Protein AF-A0A3P6QCX1-F1 (afdb_monomer_lite)

Secondary structure (DSSP, 8-state):
--SHHHHHHHHHHHHHHHHHT--TTTTT--HHHHHHHHHTSS-----TTS-TTHHHHHHHHHHHHHHHHHHHHHHHHHHHHHHHHHHHHHHHHHHHHHHHHHHHH---HHHHHHHHHHHHHHHHHHHHHHHHHHHHHHHTTS---------------------

InterPro domains:
  IPR003123 VPS9 domain [PS51205] (1-28)
  IPR037191 VPS9 domain superfamily [G3DSA:1.20.1050.80] (1-43)
  IPR037191 VPS9 domain superfamily [SSF109993] (1-39)

Radius of gyration: 46.05 Å; chains: 1; bounding box: 110×45×101 Å

Organism: Cylicostephanus goldi (NCBI:txid71465)

Foldseek 3Di:
DDDPVVVVVVVVVVVVVCVVPPACVSVVHDRVVRCCCVVVVDPPPDDPVDDPCPVVVVVVVVVVVVVVVVVVVVVVVVVVVVVVVVVVVVVVVVVVVVVVVVCVVCVDVVVVVVVVVVVVVVVVVVVVVVVVVVVVVVVVPPDDDDDDDDDDDDDDDDDDDDD

Structure (mmCIF, N/CA/C/O backbone):
data_AF-A0A3P6QCX1-F1
#
_entry.id   AF-A0A3P6QCX1-F1
#
loop_
_atom_site.group_PDB
_atom_site.id
_atom_site.type_symbol
_atom_site.label_atom_id
_atom_site.label_alt_id
_atom_site.label_comp_id
_atom_site.label_asym_id
_atom_site.label_entity_id
_atom_site.label_seq_id
_atom_site.pdbx_PDB_ins_code
_atom_site.Cartn_x
_atom_site.Cartn_y
_atom_site.Cartn_z
_atom_site.occupancy
_atom_site.B_iso_or_equiv
_atom_site.auth_seq_id
_atom_site.auth_comp_id
_atom_site.auth_asym_id
_atom_site.auth_atom_id
_atom_site.pdbx_PDB_model_num
ATOM 1 N N . MET A 1 1 ? 15.002 24.457 -51.621 1.00 54.28 1 MET A N 1
ATOM 2 C CA . MET A 1 1 ? 15.253 24.316 -50.172 1.00 54.28 1 MET A CA 1
ATOM 3 C C . MET A 1 1 ? 16.755 24.187 -49.979 1.00 54.28 1 MET A C 1
ATOM 5 O O . MET A 1 1 ? 17.2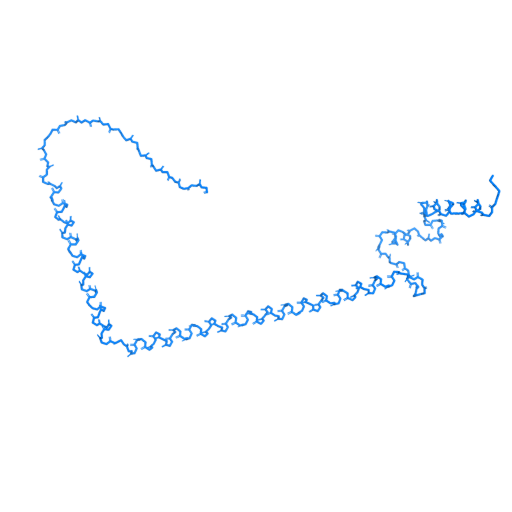87 23.125 -50.254 1.00 54.28 1 MET A O 1
ATOM 9 N N . SER A 1 2 ? 17.454 25.270 -49.640 1.00 58.22 2 SER A N 1
ATOM 10 C CA . SER A 1 2 ? 18.907 25.248 -49.416 1.00 58.22 2 SER A CA 1
ATOM 11 C C . SER A 1 2 ? 19.202 25.965 -48.106 1.00 58.22 2 SER A C 1
ATOM 13 O O . SER A 1 2 ? 18.849 27.134 -47.967 1.00 58.22 2 SER A O 1
ATOM 15 N N . GLY A 1 3 ? 19.783 25.246 -47.146 1.00 79.94 3 GLY A N 1
ATOM 16 C CA . GLY A 1 3 ? 20.158 25.751 -45.828 1.00 79.94 3 GLY A CA 1
ATOM 17 C C . GLY A 1 3 ? 20.290 24.630 -44.795 1.00 79.94 3 GLY A C 1
ATOM 18 O O . GLY A 1 3 ? 19.651 23.585 -44.920 1.00 79.94 3 GLY A O 1
ATOM 19 N N . GLU A 1 4 ? 21.092 24.872 -43.759 1.00 83.69 4 GLU A N 1
ATOM 20 C CA . GLU A 1 4 ? 21.358 23.963 -42.630 1.00 83.69 4 GLU A CA 1
ATOM 21 C C . GLU A 1 4 ? 20.063 23.445 -41.968 1.00 83.69 4 GLU A C 1
ATOM 23 O O . GLU A 1 4 ? 19.933 22.268 -41.642 1.00 83.69 4 GLU A O 1
ATOM 28 N N . SER A 1 5 ? 19.036 24.298 -41.895 1.00 83.12 5 SER A N 1
ATOM 29 C CA . SER A 1 5 ? 17.701 23.946 -41.394 1.00 83.12 5 SER A CA 1
ATOM 30 C C . SER A 1 5 ? 17.011 22.837 -42.205 1.00 83.12 5 SER A C 1
ATOM 32 O O . SER A 1 5 ? 16.372 21.961 -41.624 1.00 83.12 5 SER A O 1
ATOM 34 N N . GLY A 1 6 ? 17.171 22.815 -43.533 1.00 89.25 6 GLY A N 1
ATOM 35 C CA . GLY A 1 6 ? 16.594 21.765 -44.379 1.00 89.25 6 GLY A CA 1
ATOM 36 C C . GLY A 1 6 ? 17.266 20.407 -44.166 1.00 89.25 6 GLY A C 1
ATOM 37 O O . GLY A 1 6 ? 16.593 19.376 -44.192 1.00 89.25 6 GLY A O 1
ATOM 38 N N . TYR A 1 7 ? 18.573 20.408 -43.893 1.00 91.19 7 TYR A N 1
ATOM 39 C CA . TYR A 1 7 ? 19.325 19.206 -43.537 1.00 91.19 7 TYR A CA 1
ATOM 40 C C . TYR A 1 7 ? 18.873 18.649 -42.184 1.00 91.19 7 TYR A C 1
ATOM 42 O O . TYR A 1 7 ? 18.560 17.466 -42.095 1.00 91.19 7 TYR A O 1
ATOM 50 N N . PHE A 1 8 ? 18.732 19.496 -41.156 1.00 93.00 8 PHE A N 1
ATOM 51 C CA . PHE A 1 8 ? 18.210 19.053 -39.859 1.00 93.00 8 PHE A CA 1
ATOM 52 C C . PHE A 1 8 ? 16.785 18.515 -39.954 1.00 93.00 8 PHE A C 1
ATOM 54 O O . PHE A 1 8 ? 16.495 17.468 -39.384 1.00 93.00 8 PHE A O 1
ATOM 61 N N . PHE A 1 9 ? 15.909 19.184 -40.707 1.00 93.38 9 PHE A N 1
ATOM 62 C CA . PHE A 1 9 ? 14.540 18.717 -40.911 1.00 93.38 9 PHE A CA 1
ATOM 63 C C . PHE A 1 9 ? 14.495 17.358 -41.622 1.00 93.38 9 PHE A C 1
ATOM 65 O O . PHE A 1 9 ? 13.747 16.467 -41.221 1.00 93.38 9 PHE A O 1
ATOM 72 N N . THR A 1 10 ? 15.325 17.176 -42.649 1.00 94.12 10 THR A N 1
ATOM 73 C CA . THR A 1 10 ? 15.413 15.905 -43.378 1.00 94.12 10 THR A CA 1
ATOM 74 C C . THR A 1 10 ? 15.975 14.806 -42.481 1.00 94.12 10 THR A C 1
ATOM 76 O O . THR A 1 10 ? 15.392 13.732 -42.404 1.00 94.12 10 THR A O 1
ATOM 79 N N . ASN A 1 11 ? 17.044 15.085 -41.731 1.00 94.94 11 ASN A N 1
ATOM 80 C CA . ASN A 1 11 ? 17.616 14.135 -40.778 1.00 94.94 11 ASN A CA 1
ATOM 81 C C . ASN A 1 11 ? 16.624 13.741 -39.686 1.00 94.94 11 ASN A C 1
ATOM 83 O O . ASN A 1 11 ? 16.526 12.563 -39.359 1.00 94.94 11 ASN A O 1
ATOM 87 N N . LEU A 1 12 ? 15.873 14.704 -39.149 1.00 94.00 12 LEU A N 1
ATOM 88 C CA . LEU A 1 12 ? 14.820 14.434 -38.176 1.00 94.00 12 LEU A CA 1
ATOM 89 C C . LEU A 1 12 ? 13.731 13.548 -38.785 1.00 94.00 12 LEU A C 1
ATOM 91 O O . LEU A 1 12 ? 13.336 12.563 -38.172 1.00 94.00 12 LEU A O 1
ATOM 95 N N . SER A 1 13 ? 13.285 13.863 -40.001 1.00 93.44 13 SER A N 1
ATOM 96 C CA . SER A 1 13 ? 12.264 13.079 -40.706 1.00 93.44 13 SER A CA 1
ATOM 97 C C . SER A 1 13 ? 12.733 11.641 -40.952 1.00 93.44 13 SER A C 1
ATOM 99 O O . SER A 1 13 ? 11.996 10.696 -40.685 1.00 93.44 13 SER A O 1
ATOM 101 N N . CYS A 1 14 ? 13.987 11.459 -41.377 1.00 93.88 14 CYS A N 1
ATOM 102 C CA . CYS A 1 14 ? 14.597 10.141 -41.545 1.00 93.88 14 CYS A CA 1
ATOM 103 C C . CYS A 1 14 ? 14.747 9.393 -40.215 1.00 93.88 14 CYS A C 1
ATOM 105 O O . CYS A 1 14 ? 14.509 8.190 -40.167 1.00 93.88 14 CYS A O 1
ATOM 107 N N . ALA A 1 15 ? 15.123 10.082 -39.135 1.00 95.69 15 ALA A N 1
ATOM 108 C CA . ALA A 1 15 ? 15.244 9.475 -37.814 1.00 95.69 15 ALA A CA 1
ATOM 109 C C . ALA A 1 15 ? 13.883 9.005 -37.279 1.00 95.69 15 ALA A C 1
ATOM 111 O O . ALA A 1 15 ? 13.785 7.901 -36.752 1.00 95.69 15 ALA A O 1
ATOM 112 N N . LEU A 1 16 ? 12.825 9.804 -37.457 1.00 94.56 16 LEU A N 1
ATOM 113 C CA . LEU A 1 16 ? 11.464 9.420 -37.075 1.00 94.56 16 LEU A CA 1
ATOM 114 C C . LEU A 1 16 ? 10.983 8.196 -37.860 1.00 94.56 16 LEU A C 1
ATOM 116 O O . LEU A 1 16 ? 10.484 7.250 -37.255 1.00 94.56 16 LEU A O 1
ATOM 120 N N . GLN A 1 17 ? 11.198 8.181 -39.180 1.00 95.31 17 GLN A N 1
ATOM 121 C CA . GLN A 1 17 ? 10.860 7.029 -40.016 1.00 95.31 17 GLN A CA 1
ATOM 122 C C . GLN A 1 17 ? 11.642 5.778 -39.591 1.00 95.31 17 GLN A C 1
ATOM 124 O O . GLN A 1 17 ? 11.076 4.695 -39.490 1.00 95.31 17 GLN A O 1
ATOM 129 N N . PHE A 1 18 ? 12.931 5.930 -39.275 1.00 93.88 18 PHE A N 1
ATOM 130 C CA . PHE A 1 18 ? 13.760 4.829 -38.788 1.00 93.88 18 PHE A CA 1
ATOM 131 C C . PHE A 1 18 ? 13.232 4.233 -37.480 1.00 93.88 18 PHE A C 1
ATOM 133 O O . PHE A 1 18 ? 13.206 3.014 -37.351 1.00 93.88 18 PHE A O 1
ATOM 140 N N . VAL A 1 19 ? 12.803 5.066 -36.525 1.00 92.00 19 VAL A N 1
ATOM 141 C CA . VAL A 1 19 ? 12.218 4.593 -35.257 1.00 92.00 19 VAL A CA 1
ATOM 142 C C . VAL A 1 19 ? 10.898 3.861 -35.501 1.00 92.00 19 VAL A C 1
ATOM 144 O O . VAL A 1 19 ? 10.644 2.842 -34.867 1.00 92.00 19 VAL A O 1
ATOM 147 N N . GLN A 1 20 ? 10.074 4.354 -36.427 1.00 92.56 20 GLN A N 1
ATOM 148 C CA . GLN A 1 20 ? 8.786 3.745 -36.752 1.00 92.56 20 GLN A CA 1
ATOM 149 C C . GLN A 1 20 ? 8.935 2.366 -37.415 1.00 92.56 20 GLN A C 1
ATOM 151 O O . GLN A 1 20 ? 8.192 1.447 -37.077 1.00 92.56 20 GLN A O 1
ATOM 156 N N . ASP A 1 21 ? 9.919 2.213 -38.303 1.00 93.69 21 ASP A N 1
ATOM 157 C CA . ASP A 1 21 ? 10.188 0.967 -39.036 1.00 93.69 21 ASP A CA 1
ATOM 158 C C . ASP A 1 21 ? 11.285 0.105 -38.375 1.00 93.69 21 ASP A C 1
ATOM 160 O O . ASP A 1 21 ? 11.841 -0.822 -38.982 1.00 93.69 21 ASP A O 1
ATOM 164 N N . MET A 1 22 ? 11.639 0.421 -37.127 1.00 92.94 22 MET A N 1
ATOM 165 C CA . MET A 1 22 ? 12.733 -0.222 -36.410 1.00 92.94 22 MET A CA 1
ATOM 166 C C . MET A 1 22 ? 12.428 -1.698 -36.146 1.00 92.94 22 MET A C 1
ATOM 168 O O . MET A 1 22 ? 11.361 -2.065 -35.662 1.00 92.94 22 MET A O 1
ATOM 172 N N . ASN A 1 23 ? 13.402 -2.561 -36.432 1.00 93.12 23 ASN A N 1
ATOM 173 C CA . ASN A 1 23 ? 13.302 -3.998 -36.209 1.00 93.12 23 ASN A CA 1
ATOM 174 C C . ASN A 1 23 ? 14.655 -4.587 -35.780 1.00 93.12 23 ASN A C 1
ATOM 176 O O . ASN A 1 23 ? 15.688 -3.909 -35.815 1.00 93.12 23 ASN A O 1
ATOM 180 N N . TYR A 1 24 ? 14.647 -5.873 -35.418 1.00 94.00 24 TYR A N 1
ATOM 181 C CA . TYR A 1 24 ? 15.834 -6.602 -34.963 1.00 94.00 24 TYR A CA 1
ATOM 182 C C . TYR A 1 24 ? 17.013 -6.532 -35.953 1.00 94.00 24 TYR A C 1
ATOM 184 O O . TYR A 1 24 ? 18.165 -6.383 -35.545 1.00 94.00 24 TYR A O 1
ATOM 192 N N . ALA A 1 25 ? 16.744 -6.578 -37.263 1.00 92.94 25 ALA A N 1
ATOM 193 C CA . ALA A 1 25 ? 17.782 -6.533 -38.289 1.00 92.94 25 ALA A CA 1
ATOM 194 C C . ALA A 1 25 ? 18.392 -5.129 -38.415 1.00 92.94 25 ALA A C 1
ATOM 196 O O . ALA A 1 25 ? 19.613 -5.004 -38.533 1.00 92.94 25 ALA A O 1
ATOM 197 N N . SER A 1 26 ? 17.569 -4.079 -38.322 1.00 92.31 26 SER A N 1
ATOM 198 C CA . SER A 1 26 ? 18.013 -2.677 -38.322 1.00 92.31 26 SER A CA 1
ATOM 199 C C . SER A 1 26 ? 18.973 -2.374 -37.167 1.00 92.31 26 SER A C 1
ATOM 201 O O . SER A 1 26 ? 19.919 -1.606 -37.336 1.00 92.31 26 SER A O 1
ATOM 203 N N . LEU A 1 27 ? 18.756 -3.007 -36.009 1.00 89.44 27 LEU A N 1
ATOM 204 C CA . LEU A 1 27 ? 19.578 -2.853 -34.804 1.00 89.44 27 LEU A CA 1
ATOM 205 C C . LEU A 1 27 ? 20.727 -3.866 -34.694 1.00 89.44 27 LEU A C 1
ATOM 207 O O . LEU A 1 27 ? 21.505 -3.795 -33.746 1.00 89.44 27 LEU A O 1
ATOM 211 N N . LYS A 1 28 ? 20.867 -4.779 -35.667 1.00 91.88 28 LYS A N 1
ATOM 212 C CA . LYS A 1 28 ? 21.864 -5.866 -35.660 1.00 91.88 28 LYS A CA 1
ATOM 213 C C . LYS A 1 28 ? 21.821 -6.707 -34.377 1.00 91.88 28 LYS A C 1
ATOM 215 O O . LYS A 1 28 ? 22.867 -7.075 -33.846 1.00 91.88 28 LYS A O 1
ATOM 220 N N . MET A 1 29 ? 20.618 -7.013 -33.907 1.00 92.19 29 MET A N 1
ATOM 221 C CA . MET A 1 29 ? 20.382 -7.820 -32.712 1.00 92.19 29 MET A CA 1
ATOM 222 C C . MET A 1 29 ? 19.571 -9.074 -33.038 1.00 92.19 29 MET A C 1
ATOM 224 O O . MET A 1 29 ? 18.995 -9.196 -34.126 1.00 92.19 29 MET A O 1
ATOM 228 N N . GLU A 1 30 ? 19.539 -10.026 -32.110 1.00 94.44 30 GLU A N 1
ATOM 229 C CA . GLU A 1 30 ? 18.721 -11.221 -32.287 1.00 94.44 30 GLU A CA 1
ATOM 230 C C . GLU A 1 30 ? 17.228 -10.865 -32.227 1.00 94.44 30 GLU A C 1
ATOM 232 O O . GLU A 1 30 ? 16.814 -9.949 -31.514 1.00 94.44 30 GLU A O 1
ATOM 237 N N . ARG A 1 31 ? 16.392 -11.603 -32.967 1.00 94.12 31 ARG A N 1
ATOM 238 C CA . ARG A 1 31 ? 14.938 -11.404 -32.930 1.00 94.12 31 ARG A CA 1
ATOM 239 C C . ARG A 1 31 ? 14.372 -11.611 -31.526 1.00 94.12 31 ARG A C 1
ATOM 241 O O . ARG A 1 31 ? 13.571 -10.793 -31.094 1.00 94.12 31 ARG A O 1
ATOM 248 N N . SER A 1 32 ? 14.786 -12.676 -30.840 1.00 93.38 32 SER A N 1
ATOM 249 C CA . SER A 1 32 ? 14.286 -13.004 -29.500 1.00 93.38 32 SER A CA 1
ATOM 250 C C . SER A 1 32 ? 14.619 -11.900 -28.490 1.00 93.38 32 SER A C 1
ATOM 252 O O . SER A 1 32 ? 13.767 -11.501 -27.705 1.00 93.38 32 SER A O 1
ATOM 254 N N . GLU A 1 33 ? 15.828 -11.346 -28.573 1.00 92.00 33 GLU A N 1
ATOM 255 C CA . GLU A 1 33 ? 16.286 -10.235 -27.743 1.00 92.00 33 GLU A CA 1
ATOM 256 C C . GLU A 1 33 ? 15.492 -8.947 -28.023 1.00 92.00 33 GLU A C 1
ATOM 258 O O . GLU A 1 33 ? 15.030 -8.286 -27.094 1.00 92.00 33 GLU A O 1
ATOM 263 N N . PHE A 1 34 ? 15.271 -8.605 -29.298 1.00 92.69 34 PHE A N 1
ATOM 264 C CA . PHE A 1 34 ? 14.450 -7.451 -29.685 1.00 92.69 34 PHE A CA 1
ATOM 265 C C . PHE A 1 34 ? 13.000 -7.579 -29.204 1.00 92.69 34 PHE A C 1
ATOM 267 O O . PHE A 1 34 ? 12.432 -6.627 -28.664 1.00 92.69 34 PHE A O 1
ATOM 274 N N . GLU A 1 35 ? 12.394 -8.750 -29.407 1.00 93.00 35 GLU A N 1
ATOM 275 C CA . GLU A 1 35 ? 11.027 -9.030 -28.967 1.00 93.00 35 GLU A CA 1
ATOM 276 C C . GLU A 1 35 ? 10.925 -8.938 -27.449 1.00 93.00 35 GLU A C 1
ATOM 278 O O . GLU A 1 35 ? 10.037 -8.251 -26.964 1.00 93.00 35 GLU A O 1
ATOM 283 N N . ALA A 1 36 ? 11.878 -9.501 -26.703 1.00 91.69 36 ALA A N 1
ATOM 284 C CA . ALA A 1 36 ? 11.867 -9.424 -25.248 1.00 91.69 36 ALA A CA 1
ATOM 285 C C . ALA A 1 36 ? 11.970 -7.982 -24.719 1.00 91.69 36 ALA A C 1
ATOM 287 O O . ALA A 1 36 ? 11.306 -7.632 -23.744 1.00 91.69 36 ALA A O 1
ATOM 288 N N . TYR A 1 37 ? 12.757 -7.112 -25.363 1.00 90.25 37 TYR A N 1
ATOM 289 C CA . TYR A 1 37 ? 12.801 -5.692 -24.994 1.00 90.25 37 TYR A CA 1
ATOM 290 C C . TYR A 1 37 ? 11.523 -4.929 -25.365 1.00 90.25 37 TYR A C 1
ATOM 292 O O . TYR A 1 37 ? 11.143 -3.994 -24.662 1.00 90.25 37 TYR A O 1
ATOM 300 N N . THR A 1 38 ? 10.859 -5.294 -26.463 1.00 88.19 38 THR A N 1
ATOM 301 C CA . THR A 1 38 ? 9.655 -4.595 -26.951 1.00 88.19 38 THR A CA 1
ATOM 302 C C . THR A 1 38 ? 8.353 -5.108 -26.330 1.00 88.19 38 THR A C 1
ATOM 304 O O . THR A 1 38 ? 7.403 -4.336 -26.213 1.00 88.19 38 THR A O 1
ATOM 307 N N . SER A 1 39 ? 8.307 -6.365 -25.879 1.00 90.50 39 SER A N 1
ATOM 308 C CA . SER A 1 39 ? 7.209 -6.946 -25.095 1.00 90.50 39 SER A CA 1
ATOM 309 C C . SER A 1 39 ? 7.238 -6.515 -23.625 1.00 90.50 39 SER A C 1
ATOM 311 O O . SER A 1 39 ? 6.210 -6.564 -22.950 1.00 90.50 39 SER A O 1
ATOM 313 N N . GLY A 1 40 ? 8.403 -6.074 -23.139 1.00 85.19 40 GLY A N 1
ATOM 314 C CA . GLY A 1 40 ? 8.644 -5.751 -21.734 1.00 85.19 40 GLY A CA 1
ATOM 315 C C . GLY A 1 40 ? 9.104 -6.941 -20.885 1.00 85.19 40 GLY A C 1
ATOM 316 O O . GLY A 1 40 ? 9.177 -6.803 -19.665 1.00 85.19 40 GLY A O 1
ATOM 317 N N . ASP A 1 41 ? 9.439 -8.080 -21.499 1.00 87.50 41 ASP A N 1
ATOM 318 C CA . ASP A 1 41 ? 10.006 -9.244 -20.801 1.00 87.50 41 ASP A CA 1
ATOM 319 C C . ASP A 1 41 ? 11.439 -8.981 -20.310 1.00 87.50 41 ASP A C 1
ATOM 321 O O . ASP A 1 41 ? 11.849 -9.469 -19.255 1.00 87.50 41 ASP A O 1
ATOM 325 N N . LEU A 1 42 ? 12.207 -8.189 -21.064 1.00 84.56 42 LEU A N 1
ATOM 326 C CA . LEU A 1 42 ? 13.521 -7.689 -20.676 1.00 84.56 42 LEU A CA 1
ATOM 327 C C . LEU A 1 42 ? 13.503 -6.161 -20.571 1.00 84.56 42 LEU A C 1
ATOM 329 O O . LEU A 1 42 ? 12.913 -5.456 -21.386 1.00 84.56 42 LEU A O 1
ATOM 333 N N . VAL A 1 43 ? 14.225 -5.638 -19.580 1.00 79.50 43 VAL A N 1
ATOM 334 C CA . VAL A 1 43 ? 14.432 -4.196 -19.405 1.00 79.50 43 VAL A CA 1
ATOM 335 C C . VAL A 1 43 ? 15.763 -3.809 -20.051 1.00 79.50 43 VAL A C 1
ATOM 337 O O . VAL A 1 43 ? 16.785 -4.410 -19.697 1.00 79.50 43 VAL A O 1
ATOM 340 N N . PRO A 1 44 ? 15.796 -2.832 -20.982 1.00 75.44 44 PRO A N 1
ATOM 341 C CA . PRO A 1 44 ? 17.042 -2.366 -21.582 1.00 75.44 44 PRO A CA 1
ATOM 342 C C . PRO A 1 44 ? 18.062 -1.976 -20.507 1.00 75.44 44 PRO A C 1
ATOM 344 O O . PRO A 1 44 ? 17.678 -1.351 -19.514 1.00 75.44 44 PRO A O 1
ATOM 347 N N . PRO A 1 45 ? 19.352 -2.320 -20.672 1.00 69.38 45 PRO A N 1
ATOM 348 C CA . PRO A 1 45 ? 20.368 -2.021 -19.676 1.00 69.38 45 PRO A CA 1
ATOM 349 C C . PRO A 1 45 ? 20.461 -0.508 -19.474 1.00 69.38 45 PRO A C 1
ATOM 351 O O . PRO A 1 45 ? 20.935 0.239 -20.334 1.00 69.38 45 PRO A O 1
ATOM 354 N N . LEU A 1 46 ? 19.982 -0.052 -18.319 1.00 63.88 46 LEU A N 1
ATOM 355 C CA . LEU A 1 46 ? 20.010 1.352 -17.945 1.00 63.88 46 LEU A CA 1
ATOM 356 C C . LEU A 1 46 ? 21.459 1.722 -17.615 1.00 63.88 46 LEU A C 1
ATOM 358 O O . LEU A 1 46 ? 21.998 1.340 -16.578 1.00 63.88 46 LEU A O 1
ATOM 362 N N . ASN A 1 47 ? 22.117 2.471 -18.499 1.00 60.25 47 ASN A N 1
ATOM 363 C CA . ASN A 1 47 ? 23.368 3.125 -18.135 1.00 60.25 47 ASN A CA 1
ATOM 364 C C . ASN A 1 47 ? 23.036 4.269 -17.162 1.00 60.25 47 ASN A C 1
ATOM 366 O O . ASN A 1 47 ? 22.254 5.158 -17.511 1.00 60.25 47 ASN A O 1
ATOM 370 N N . MET A 1 48 ? 23.654 4.275 -15.972 1.00 55.44 48 MET A N 1
ATOM 371 C CA . MET A 1 48 ? 23.453 5.318 -14.953 1.00 55.44 48 MET A CA 1
ATOM 372 C C . MET A 1 48 ? 23.616 6.746 -15.500 1.00 55.44 48 MET A C 1
ATOM 374 O O . MET A 1 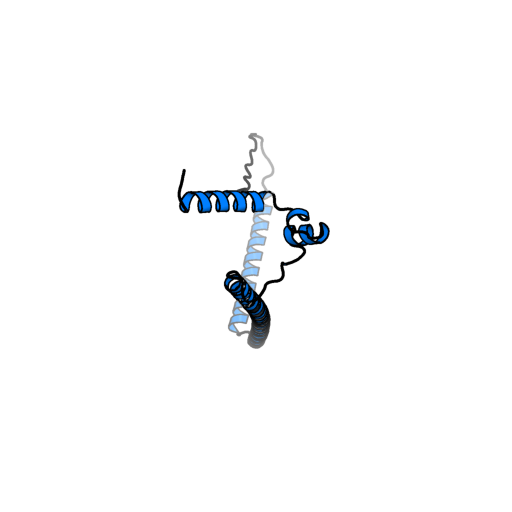48 ? 23.027 7.679 -14.962 1.00 55.44 48 MET A O 1
ATOM 378 N N . MET A 1 49 ? 24.388 6.923 -16.577 1.00 56.28 49 MET A N 1
ATOM 379 C CA . MET A 1 49 ? 24.662 8.226 -17.183 1.00 56.28 49 MET A CA 1
ATOM 380 C C . MET A 1 49 ? 23.580 8.750 -18.147 1.00 56.28 49 MET A C 1
ATOM 382 O O . MET A 1 49 ? 23.636 9.927 -18.484 1.00 56.28 49 MET A O 1
ATOM 386 N N . ASN A 1 50 ? 22.613 7.937 -18.606 1.00 56.56 50 ASN A N 1
ATOM 387 C CA . ASN A 1 50 ? 21.724 8.313 -19.725 1.00 56.56 50 ASN A CA 1
ATOM 388 C C . ASN A 1 50 ? 20.212 8.167 -19.454 1.00 56.56 50 ASN A C 1
ATOM 390 O O . ASN A 1 50 ? 19.437 7.907 -20.369 1.00 56.56 50 ASN A O 1
ATOM 394 N N . CYS A 1 51 ? 19.750 8.312 -18.212 1.00 54.75 51 CYS A N 1
ATOM 395 C CA . CYS A 1 51 ? 18.319 8.202 -17.916 1.00 54.75 51 CYS A CA 1
ATOM 396 C C . CYS A 1 51 ? 17.787 9.413 -17.152 1.00 54.75 51 CYS A C 1
ATOM 398 O O . CYS A 1 51 ? 17.856 9.467 -15.927 1.00 54.75 51 CYS A O 1
ATOM 400 N N . GLY A 1 52 ? 17.128 10.325 -17.878 1.00 54.25 52 GLY A N 1
ATOM 401 C CA . GLY A 1 52 ? 16.145 11.250 -17.295 1.00 54.25 52 GLY A CA 1
ATOM 402 C C . GLY A 1 52 ? 14.981 10.519 -16.600 1.00 54.25 52 GLY A C 1
ATOM 403 O O . GLY A 1 52 ? 14.302 11.096 -15.759 1.00 54.25 52 GLY A O 1
ATOM 404 N N . CYS A 1 53 ? 14.804 9.220 -16.874 1.00 56.38 53 CYS A N 1
ATOM 405 C CA . CYS A 1 53 ? 13.859 8.335 -16.192 1.00 56.38 53 CYS A CA 1
ATOM 406 C C . CYS A 1 53 ? 14.294 7.894 -14.781 1.00 56.38 53 CYS A C 1
ATOM 408 O O . CYS A 1 53 ? 13.445 7.396 -14.046 1.00 56.38 53 CYS A O 1
ATOM 410 N N . ASN A 1 54 ? 15.551 8.102 -14.357 1.00 65.38 54 ASN A N 1
ATOM 411 C CA . ASN A 1 54 ? 16.010 7.692 -13.017 1.00 65.38 54 ASN A CA 1
ATOM 412 C C . ASN A 1 54 ? 15.250 8.396 -11.886 1.00 65.38 54 ASN A C 1
ATOM 414 O O . ASN A 1 54 ? 15.000 7.792 -10.849 1.00 65.38 54 ASN A O 1
ATOM 418 N N . GLN A 1 55 ? 14.849 9.656 -12.077 1.00 74.50 55 GLN A N 1
ATOM 419 C CA . GLN A 1 55 ? 14.109 10.384 -11.045 1.00 74.50 55 GLN A CA 1
ATOM 420 C C . GLN A 1 55 ? 12.676 9.858 -10.892 1.00 74.50 55 GLN A C 1
ATOM 422 O O . GLN A 1 55 ? 12.204 9.697 -9.771 1.00 74.50 55 GLN A O 1
ATOM 427 N N . ALA A 1 56 ? 11.994 9.561 -12.002 1.00 78.94 56 ALA A N 1
ATOM 428 C CA . ALA A 1 56 ? 10.642 9.007 -11.971 1.00 78.94 56 ALA A CA 1
ATOM 429 C C . ALA A 1 56 ? 10.626 7.578 -11.404 1.00 78.94 56 ALA A C 1
ATOM 431 O O . ALA A 1 56 ? 9.781 7.265 -10.569 1.00 78.94 56 ALA A O 1
ATOM 432 N N . LEU A 1 57 ? 11.594 6.742 -11.798 1.00 80.00 57 LEU A N 1
ATOM 433 C CA . LEU A 1 57 ? 11.778 5.402 -11.237 1.00 80.00 57 LEU A CA 1
ATOM 434 C C . LEU A 1 57 ? 12.114 5.454 -9.743 1.00 80.00 57 LEU A C 1
ATOM 436 O O . LEU A 1 57 ? 11.425 4.812 -8.959 1.00 80.00 57 LEU A O 1
ATOM 440 N N . GLY A 1 58 ? 13.083 6.277 -9.334 1.00 81.56 58 GLY A N 1
ATOM 441 C CA . GLY A 1 58 ? 13.432 6.434 -7.920 1.00 81.56 58 GLY A CA 1
ATOM 442 C C . GLY A 1 58 ? 12.267 6.968 -7.082 1.00 81.56 58 GLY A C 1
ATOM 443 O O . GLY A 1 58 ? 12.010 6.469 -5.990 1.00 81.56 58 GLY A O 1
ATOM 444 N N . SER A 1 59 ? 11.494 7.920 -7.615 1.00 87.38 59 SER A N 1
ATOM 445 C CA . SER A 1 59 ? 10.274 8.401 -6.956 1.00 87.38 59 SER A CA 1
ATOM 446 C C . SER A 1 59 ? 9.234 7.292 -6.803 1.00 87.38 59 SER A C 1
ATOM 448 O O . SER A 1 59 ? 8.579 7.218 -5.766 1.00 87.38 59 SER A O 1
ATOM 450 N N . MET A 1 60 ? 9.061 6.439 -7.815 1.00 89.31 60 MET A N 1
ATOM 451 C CA . MET A 1 60 ? 8.123 5.319 -7.757 1.00 89.31 60 MET A CA 1
ATOM 452 C C . MET A 1 60 ? 8.573 4.267 -6.736 1.00 89.31 60 MET A C 1
ATOM 454 O O . MET A 1 60 ? 7.754 3.787 -5.955 1.00 89.31 60 MET A O 1
ATOM 458 N N . GLU A 1 61 ? 9.865 3.940 -6.699 1.00 88.94 61 GLU A N 1
ATOM 459 C CA . GLU A 1 61 ? 10.446 3.032 -5.704 1.00 88.94 61 GLU A CA 1
ATOM 460 C C . GLU A 1 61 ? 10.249 3.559 -4.277 1.00 88.94 61 GLU A C 1
ATOM 462 O O . GLU A 1 61 ? 9.818 2.814 -3.394 1.00 88.94 61 GLU A O 1
ATOM 467 N N . GLU A 1 62 ? 10.468 4.857 -4.055 1.00 92.75 62 GLU A N 1
ATOM 468 C CA . GLU A 1 62 ? 10.225 5.502 -2.764 1.00 92.75 62 GLU A CA 1
ATOM 469 C C . GLU A 1 62 ? 8.736 5.463 -2.379 1.00 92.75 62 GLU A C 1
ATOM 471 O O . GLU A 1 62 ? 8.387 5.157 -1.235 1.00 92.75 62 GLU A O 1
ATOM 476 N N . SER A 1 63 ? 7.833 5.725 -3.331 1.00 94.69 63 SER A N 1
ATOM 477 C CA . SER A 1 63 ? 6.389 5.597 -3.113 1.00 94.69 63 SER A CA 1
ATOM 478 C C . SER A 1 63 ? 5.991 4.167 -2.742 1.00 94.69 63 SER A C 1
ATOM 480 O O . SER A 1 63 ? 5.207 3.978 -1.812 1.00 94.69 63 SER A O 1
ATOM 482 N N . LEU A 1 64 ? 6.550 3.155 -3.410 1.00 96.25 64 LEU A N 1
ATOM 483 C CA . LEU A 1 64 ? 6.293 1.749 -3.091 1.00 96.25 64 LEU A CA 1
ATOM 484 C C . LEU A 1 64 ? 6.805 1.375 -1.696 1.00 96.25 64 LEU A C 1
ATOM 486 O O . LEU A 1 64 ? 6.114 0.658 -0.970 1.00 96.25 64 LEU A O 1
ATOM 490 N N . ALA A 1 65 ? 7.973 1.879 -1.295 1.00 95.81 65 ALA A N 1
ATOM 491 C CA . ALA A 1 65 ? 8.498 1.675 0.053 1.00 95.81 65 ALA A CA 1
ATOM 492 C C . ALA A 1 65 ? 7.558 2.266 1.120 1.00 95.81 65 ALA A C 1
ATOM 494 O O . ALA A 1 65 ? 7.189 1.569 2.067 1.00 95.81 65 ALA A O 1
ATOM 495 N N . LYS A 1 66 ? 7.085 3.503 0.918 1.00 97.44 66 LYS A N 1
ATOM 496 C CA . LYS A 1 66 ? 6.117 4.162 1.814 1.00 97.44 66 LYS A CA 1
ATOM 497 C C . LYS A 1 66 ? 4.785 3.416 1.890 1.00 97.44 66 LYS A C 1
ATOM 499 O O . LYS A 1 66 ? 4.210 3.304 2.969 1.00 97.44 66 LYS A O 1
ATOM 504 N N . LEU A 1 67 ? 4.293 2.882 0.770 1.00 97.75 67 LEU A N 1
ATOM 505 C CA . LEU A 1 67 ? 3.060 2.088 0.753 1.00 97.75 67 LEU A CA 1
ATOM 506 C C . LEU A 1 67 ? 3.198 0.795 1.560 1.00 97.75 67 LEU A C 1
ATOM 508 O O . LEU A 1 67 ? 2.291 0.453 2.314 1.00 97.75 67 LEU A O 1
ATOM 512 N N . ARG A 1 68 ? 4.335 0.096 1.453 1.00 97.31 68 ARG A N 1
ATOM 513 C CA . ARG A 1 68 ? 4.602 -1.107 2.260 1.00 97.31 68 ARG A CA 1
ATOM 514 C C . ARG A 1 68 ? 4.624 -0.789 3.752 1.00 97.31 68 ARG A C 1
ATOM 516 O O . ARG A 1 68 ? 3.966 -1.475 4.528 1.00 97.31 68 ARG A O 1
ATOM 523 N N . GLU A 1 69 ? 5.313 0.283 4.132 1.00 97.94 69 GLU A N 1
ATOM 524 C CA . GLU A 1 69 ? 5.365 0.753 5.520 1.00 97.94 69 GLU A CA 1
ATOM 525 C C . GLU A 1 69 ? 3.966 1.128 6.046 1.00 97.94 69 GLU A C 1
ATOM 527 O O . GLU A 1 69 ? 3.606 0.818 7.183 1.00 97.94 69 GLU A O 1
ATOM 532 N N . LEU A 1 70 ? 3.141 1.766 5.210 1.00 98.12 70 LEU A N 1
ATOM 533 C CA . LEU A 1 70 ? 1.771 2.129 5.564 1.00 98.12 70 LEU A CA 1
ATOM 534 C C . LEU A 1 70 ? 0.889 0.895 5.793 1.00 98.12 70 LEU A C 1
ATOM 536 O O . LEU A 1 70 ? 0.138 0.868 6.766 1.00 98.12 70 LEU A O 1
ATOM 540 N N . ILE A 1 71 ? 1.006 -0.127 4.940 1.00 98.06 71 ILE A N 1
ATOM 541 C CA . ILE A 1 71 ? 0.280 -1.398 5.086 1.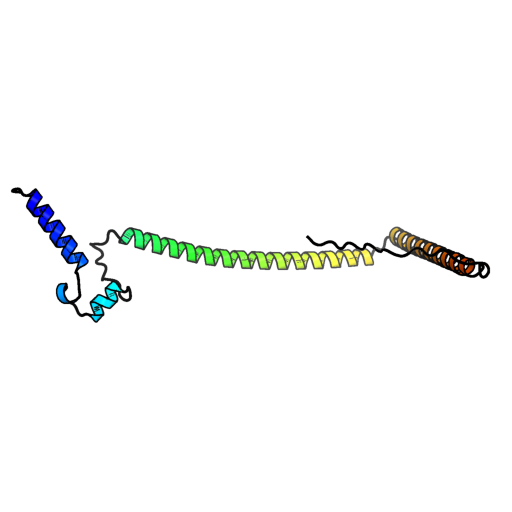00 98.06 71 ILE A CA 1
ATOM 542 C C . ILE A 1 71 ? 0.657 -2.083 6.404 1.00 98.06 71 ILE A C 1
ATOM 544 O O . ILE A 1 71 ? -0.220 -2.531 7.143 1.00 98.06 71 ILE A O 1
ATOM 548 N N . GLU A 1 72 ? 1.945 -2.121 6.744 1.00 98.00 72 GLU A N 1
ATOM 549 C CA . GLU A 1 72 ? 2.417 -2.712 8.000 1.00 98.00 72 GLU A CA 1
ATOM 550 C C . GLU A 1 72 ? 1.873 -1.955 9.225 1.00 98.00 72 GLU A C 1
ATOM 552 O O . GLU A 1 72 ? 1.375 -2.561 10.184 1.00 98.00 72 GLU A O 1
ATOM 557 N N . ARG A 1 73 ? 1.880 -0.615 9.176 1.00 98.00 73 ARG A N 1
ATOM 558 C CA . ARG A 1 73 ? 1.275 0.213 10.230 1.00 98.00 73 ARG A CA 1
ATOM 559 C C . ARG A 1 73 ? -0.228 0.016 10.338 1.00 98.00 73 ARG A C 1
ATOM 561 O O . ARG A 1 73 ? -0.740 -0.030 11.455 1.00 98.00 73 ARG A O 1
ATOM 568 N N . GLN A 1 74 ? -0.929 -0.110 9.215 1.00 98.00 74 GLN A N 1
ATOM 569 C CA . GLN A 1 74 ? -2.364 -0.366 9.196 1.00 98.00 74 GLN A CA 1
ATOM 570 C C . GLN A 1 74 ? -2.683 -1.714 9.844 1.00 98.00 74 GLN A C 1
ATOM 572 O O . GLN A 1 74 ? -3.567 -1.775 10.695 1.00 98.00 74 GLN A O 1
ATOM 577 N N . HIS A 1 75 ? -1.945 -2.770 9.497 1.00 98.12 75 HIS A N 1
ATOM 578 C CA . HIS A 1 75 ? -2.128 -4.083 10.110 1.00 98.12 75 HIS A CA 1
ATOM 579 C C . HIS A 1 75 ? -1.882 -4.022 11.621 1.00 98.12 75 HIS A C 1
ATOM 581 O O . HIS A 1 75 ? -2.699 -4.497 12.407 1.00 98.12 75 HIS A O 1
ATOM 587 N N . THR A 1 76 ? -0.792 -3.375 12.042 1.00 98.19 76 THR A N 1
ATOM 588 C CA . THR A 1 76 ? -0.469 -3.189 13.464 1.00 98.19 76 THR A CA 1
ATOM 589 C C . THR A 1 76 ? -1.571 -2.424 14.201 1.00 98.19 76 THR A C 1
ATOM 591 O O . THR A 1 76 ? -1.948 -2.787 15.315 1.00 98.19 76 THR A O 1
ATOM 594 N N . LEU A 1 77 ? -2.109 -1.363 13.594 1.00 98.19 77 LEU A N 1
ATOM 595 C CA . LEU A 1 77 ? -3.192 -0.578 14.178 1.00 98.19 77 LEU A CA 1
ATOM 596 C C . LEU A 1 77 ? -4.487 -1.390 14.276 1.00 98.19 77 LEU A C 1
ATOM 598 O O . LEU A 1 77 ? -5.119 -1.366 15.328 1.00 98.19 77 LEU A O 1
ATOM 602 N N . SER A 1 78 ? -4.849 -2.130 13.226 1.00 98.31 78 SER A N 1
ATOM 603 C CA . SER A 1 78 ? -6.021 -3.012 13.228 1.00 98.31 78 SER A CA 1
ATOM 604 C C . SER A 1 78 ? -5.932 -4.031 14.358 1.00 98.31 78 SER A C 1
ATOM 606 O O . SER A 1 78 ? -6.844 -4.112 15.170 1.00 98.31 78 SER A O 1
ATOM 608 N N . SER A 1 79 ? -4.791 -4.714 14.502 1.00 98.19 79 SER A N 1
ATOM 609 C CA . SER A 1 79 ? -4.600 -5.684 15.587 1.00 98.19 79 SER A CA 1
ATOM 610 C C . SER A 1 79 ? -4.741 -5.048 16.974 1.00 98.19 79 SER A C 1
ATOM 612 O O . SER A 1 79 ? -5.307 -5.658 17.878 1.00 98.19 79 SER A O 1
ATOM 614 N N . ARG A 1 80 ? -4.272 -3.805 17.153 1.00 98.19 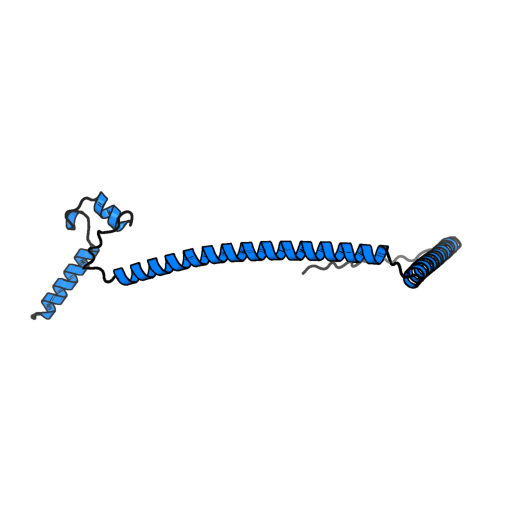80 ARG A N 1
ATOM 615 C CA . ARG A 1 80 ? -4.439 -3.068 18.418 1.00 98.19 80 ARG A CA 1
ATOM 616 C C . ARG A 1 80 ? -5.893 -2.683 18.685 1.00 98.19 80 ARG A C 1
ATOM 618 O O . ARG A 1 80 ? -6.305 -2.685 19.842 1.00 98.19 80 ARG A O 1
ATOM 625 N N . ILE A 1 81 ? -6.650 -2.329 17.648 1.00 98.31 81 ILE A N 1
ATOM 626 C CA . ILE A 1 81 ? -8.084 -2.035 17.761 1.00 98.31 81 ILE A CA 1
ATOM 627 C C . ILE A 1 81 ? -8.838 -3.306 18.152 1.00 98.31 81 ILE A C 1
ATOM 629 O O . ILE A 1 81 ? -9.616 -3.268 19.100 1.00 98.31 81 ILE A O 1
ATOM 633 N N . ASP A 1 82 ? -8.555 -4.431 17.496 1.00 98.38 82 ASP A N 1
ATOM 634 C CA . ASP A 1 82 ? -9.194 -5.715 17.796 1.00 98.38 82 ASP A CA 1
ATOM 635 C C . ASP A 1 82 ? -8.908 -6.161 19.237 1.00 98.38 82 ASP A C 1
ATOM 637 O O . ASP A 1 82 ? -9.813 -6.571 19.969 1.00 98.38 82 ASP A O 1
ATOM 641 N N . GLU A 1 83 ? -7.658 -6.015 19.692 1.00 98.06 83 GLU A N 1
ATOM 642 C CA . GLU A 1 83 ? -7.293 -6.277 21.085 1.00 98.06 83 GLU A CA 1
ATOM 643 C C . GLU A 1 83 ? -8.057 -5.358 22.044 1.00 98.06 83 GLU A C 1
ATOM 645 O O . GLU A 1 83 ? -8.585 -5.821 23.056 1.00 98.06 83 GLU A O 1
ATOM 650 N N . PHE A 1 84 ? -8.136 -4.063 21.732 1.00 97.94 84 PHE A N 1
ATOM 651 C CA . PHE A 1 84 ? -8.840 -3.090 22.558 1.00 97.94 84 PHE A CA 1
ATOM 652 C C . PHE A 1 84 ? -10.330 -3.418 22.681 1.00 97.94 84 PHE A C 1
ATOM 654 O O . PHE A 1 84 ? -10.838 -3.476 23.798 1.00 97.94 84 PHE A O 1
ATOM 661 N N . VAL A 1 85 ? -11.006 -3.700 21.563 1.00 98.06 85 VAL A N 1
ATOM 662 C CA . VAL A 1 85 ? -12.421 -4.102 21.536 1.00 98.06 85 VAL A CA 1
ATOM 663 C C . VAL A 1 85 ? -12.642 -5.344 22.393 1.00 98.06 85 VAL A C 1
ATOM 665 O O . VAL A 1 85 ? -13.555 -5.370 23.218 1.00 98.06 85 VAL A O 1
ATOM 668 N N . ARG A 1 86 ? -11.769 -6.350 22.266 1.00 97.75 86 ARG A N 1
ATOM 669 C CA . ARG A 1 86 ? -11.844 -7.560 23.091 1.00 97.75 86 ARG A CA 1
ATOM 670 C C . ARG A 1 86 ? -11.711 -7.239 24.581 1.00 97.75 86 ARG A C 1
ATOM 672 O O . ARG A 1 86 ? -12.465 -7.784 25.377 1.00 97.75 86 ARG A O 1
ATOM 679 N N . ARG A 1 87 ? -10.761 -6.383 24.974 1.00 98.00 87 ARG A N 1
ATOM 680 C CA . ARG A 1 87 ? -10.577 -6.007 26.388 1.00 98.00 87 ARG A CA 1
ATOM 681 C C . ARG A 1 87 ? -11.789 -5.269 26.941 1.00 98.00 87 ARG A C 1
ATOM 683 O O . ARG A 1 87 ? -12.268 -5.650 27.997 1.00 98.00 87 ARG A O 1
ATOM 690 N N . VAL A 1 88 ? -12.309 -4.286 26.206 1.00 98.00 88 VAL A N 1
ATOM 691 C CA . VAL A 1 88 ? -13.499 -3.530 26.624 1.00 98.00 88 VAL A CA 1
ATOM 692 C C . VAL A 1 88 ? -14.702 -4.455 26.790 1.00 98.00 88 VAL A C 1
ATOM 694 O O . VAL A 1 88 ? -15.402 -4.359 27.788 1.00 98.00 88 VAL A O 1
ATOM 697 N N . SER A 1 89 ? -14.906 -5.396 25.866 1.00 97.56 89 SER A N 1
ATOM 698 C CA . SER A 1 89 ? -16.000 -6.368 25.971 1.00 97.56 89 SER A CA 1
ATOM 699 C C . SER A 1 89 ? -15.869 -7.281 27.196 1.00 97.56 89 SER A C 1
ATOM 701 O O . SER A 1 89 ? -16.875 -7.600 27.825 1.00 97.56 89 SER A O 1
ATOM 703 N N . VAL A 1 90 ? -14.645 -7.688 27.552 1.00 97.50 90 VAL A N 1
ATOM 704 C CA . VAL A 1 90 ? -14.394 -8.477 28.768 1.00 97.50 90 VAL A CA 1
ATOM 705 C C . VAL A 1 90 ? -14.658 -7.642 30.020 1.00 97.50 90 VAL A C 1
ATOM 707 O O . VAL A 1 90 ? -15.384 -8.095 30.897 1.00 97.50 90 VAL A O 1
ATOM 710 N N . GLU A 1 91 ? -14.144 -6.413 30.082 1.00 97.19 91 GLU A N 1
ATOM 711 C CA . GLU A 1 91 ? -14.367 -5.508 31.218 1.00 97.19 91 GLU A CA 1
ATOM 712 C C . GLU A 1 91 ? -15.857 -5.177 31.407 1.00 97.19 91 GLU A C 1
ATOM 714 O O . GLU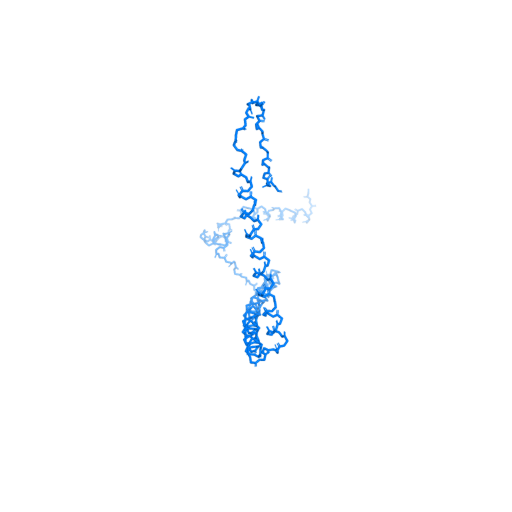 A 1 91 ? -16.348 -5.150 32.533 1.00 97.19 91 GLU A O 1
ATOM 719 N N . GLU A 1 92 ? -16.606 -4.973 30.318 1.00 97.06 92 GLU A N 1
ATOM 720 C CA . GLU A 1 92 ? -18.056 -4.747 30.357 1.00 97.06 92 GLU A CA 1
ATOM 721 C C . GLU A 1 92 ? -18.810 -5.966 30.912 1.00 97.06 92 GLU A C 1
ATOM 723 O O . GLU A 1 92 ? -19.720 -5.817 31.737 1.00 97.06 92 GLU A O 1
ATOM 728 N N . ALA A 1 93 ? -18.417 -7.175 30.498 1.00 96.44 93 ALA A N 1
ATOM 729 C CA . ALA A 1 93 ? -19.008 -8.417 30.986 1.00 96.44 93 ALA A CA 1
ATOM 730 C C . ALA A 1 93 ? -18.715 -8.635 32.480 1.00 96.44 93 ALA A C 1
ATOM 732 O O . ALA A 1 93 ? -19.641 -8.901 33.247 1.00 96.44 93 ALA A O 1
ATOM 733 N N . GLU A 1 94 ? -17.461 -8.454 32.902 1.00 96.56 94 GLU A N 1
ATOM 734 C CA . GLU A 1 94 ? -17.042 -8.564 34.306 1.00 96.56 94 GLU A CA 1
ATOM 735 C C . GLU A 1 94 ? -17.752 -7.529 35.190 1.00 96.56 94 GLU A C 1
ATOM 737 O O . GLU A 1 94 ? -18.271 -7.860 36.258 1.00 96.56 94 GLU A O 1
ATOM 742 N N . PHE A 1 95 ? -17.847 -6.277 34.731 1.00 96.00 95 PHE A N 1
ATOM 743 C CA . PHE A 1 95 ? -18.565 -5.221 35.445 1.00 96.00 95 PHE A CA 1
ATOM 744 C C . PHE A 1 95 ? -20.054 -5.548 35.602 1.00 96.00 95 PHE A C 1
ATOM 746 O O . PHE A 1 95 ? -20.626 -5.373 36.681 1.00 96.00 95 PHE A O 1
ATOM 753 N N . THR A 1 96 ? -20.681 -6.061 34.542 1.00 94.75 96 THR A N 1
ATOM 754 C CA . THR A 1 96 ? -22.088 -6.475 34.562 1.00 94.75 96 THR A CA 1
ATOM 755 C C . THR A 1 96 ? -22.309 -7.651 35.513 1.00 94.75 96 THR A C 1
ATOM 757 O O . THR A 1 96 ? -23.309 -7.679 36.233 1.00 94.75 96 THR A O 1
ATOM 760 N N . GLU A 1 97 ? -21.389 -8.613 35.560 1.00 95.00 97 GLU A N 1
ATOM 761 C CA . GLU A 1 97 ? -21.452 -9.739 36.494 1.00 95.00 97 GLU A CA 1
ATOM 762 C C . GLU A 1 97 ? -21.339 -9.272 37.951 1.00 95.00 97 GLU A C 1
ATOM 764 O O . GLU A 1 97 ? -22.194 -9.613 38.772 1.00 95.00 97 GLU A O 1
ATOM 769 N N . GLU A 1 98 ? -20.354 -8.429 38.273 1.00 93.44 98 GLU A N 1
ATOM 770 C CA . GLU A 1 98 ? -20.192 -7.892 39.629 1.00 93.44 98 GLU A CA 1
ATOM 771 C C . GLU A 1 98 ? -21.376 -7.004 40.044 1.00 93.44 98 GLU A C 1
ATOM 773 O O . GLU A 1 98 ? -21.837 -7.079 41.186 1.00 93.44 98 GLU A O 1
ATOM 778 N N . PHE A 1 99 ? -21.947 -6.222 39.122 1.00 92.00 99 PHE A N 1
ATOM 779 C CA . PHE A 1 99 ? -23.161 -5.449 39.391 1.00 92.00 99 PHE A CA 1
ATOM 780 C C . PHE A 1 99 ? -24.368 -6.354 39.679 1.00 92.00 99 PHE A C 1
ATOM 782 O O . PHE A 1 99 ? -25.082 -6.141 40.661 1.00 92.00 99 PHE A O 1
ATOM 789 N N . ASN A 1 100 ? -24.575 -7.404 38.879 1.00 88.69 100 ASN A N 1
ATOM 790 C CA . ASN A 1 100 ? -25.646 -8.380 39.107 1.00 88.69 100 ASN A CA 1
ATOM 791 C C . ASN A 1 100 ? -25.468 -9.135 40.428 1.00 88.69 100 ASN A C 1
ATOM 793 O O . ASN A 1 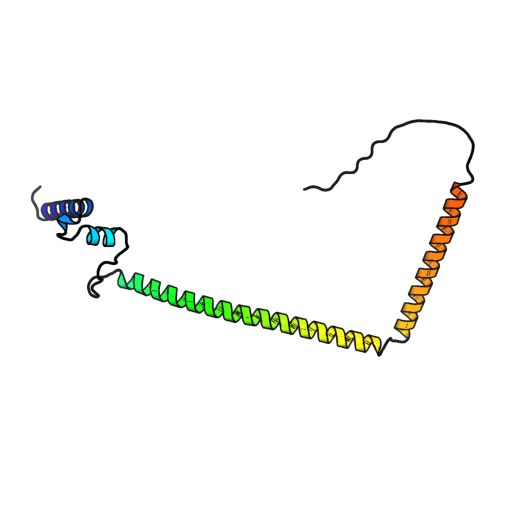100 ? -26.435 -9.372 41.151 1.00 88.69 100 ASN A O 1
ATOM 797 N N . LYS A 1 101 ? -24.230 -9.475 40.781 1.00 90.19 101 LYS A N 1
ATOM 798 C CA . LYS A 1 101 ? -23.887 -10.088 42.064 1.00 90.19 101 LYS A CA 1
ATOM 799 C C . LYS A 1 101 ? -24.164 -9.142 43.230 1.00 90.19 101 LYS A C 1
ATOM 801 O O . LYS A 1 101 ? -24.771 -9.567 44.210 1.00 90.19 101 LYS A O 1
ATOM 806 N N . MET A 1 102 ? -23.813 -7.859 43.115 1.00 86.44 102 MET A N 1
ATOM 807 C CA . MET A 1 102 ? -24.147 -6.840 44.116 1.00 86.44 102 MET A CA 1
ATOM 808 C C . MET A 1 102 ? -25.666 -6.676 44.275 1.00 86.44 102 MET A C 1
ATOM 810 O O . MET A 1 102 ? -26.158 -6.674 45.401 1.00 86.44 102 MET A O 1
ATOM 814 N N . LEU A 1 103 ? -26.416 -6.610 43.171 1.00 81.44 103 LEU A N 1
ATOM 815 C CA . LEU A 1 103 ? -27.885 -6.603 43.173 1.00 81.44 103 LEU A CA 1
ATOM 816 C C . LEU A 1 103 ? -28.470 -7.852 43.844 1.00 81.44 103 LEU A C 1
ATOM 818 O O . LEU A 1 103 ? -29.422 -7.751 44.615 1.00 81.44 103 LEU A O 1
ATOM 822 N N . GLY A 1 104 ? -27.893 -9.026 43.579 1.00 80.19 104 GLY A N 1
ATOM 823 C CA . GLY A 1 104 ? -28.294 -10.287 44.201 1.00 80.19 104 GLY A CA 1
ATOM 824 C C . GLY A 1 104 ? -27.994 -10.343 45.702 1.00 80.19 104 GLY A C 1
ATOM 825 O O . GLY A 1 104 ? -28.776 -10.911 46.462 1.00 80.19 104 GLY A O 1
ATOM 826 N N . MET A 1 105 ? -26.895 -9.725 46.142 1.00 74.62 105 MET A N 1
ATOM 827 C CA . MET A 1 105 ? -26.530 -9.605 47.558 1.00 74.62 105 MET A CA 1
ATOM 828 C C . MET A 1 105 ? -27.335 -8.529 48.295 1.00 74.62 105 MET A C 1
ATOM 830 O O . MET A 1 105 ? -27.546 -8.648 49.501 1.00 74.62 105 MET A O 1
ATOM 834 N N . TYR A 1 106 ? -27.789 -7.495 47.587 1.00 64.38 106 TYR A N 1
ATOM 835 C CA . TYR A 1 106 ? -28.563 -6.388 48.139 1.00 64.38 106 TYR A CA 1
ATOM 836 C C . TYR A 1 106 ? -29.881 -6.202 47.377 1.00 64.38 106 TYR A C 1
ATOM 838 O O . TYR A 1 106 ? -30.090 -5.182 46.713 1.00 64.38 106 TYR A O 1
ATOM 846 N N . PRO A 1 107 ? -30.827 -7.150 47.487 1.00 63.91 107 PRO A N 1
ATOM 847 C CA . PRO A 1 107 ? -32.172 -6.878 47.042 1.00 63.91 107 PRO A CA 1
ATOM 848 C C . PRO A 1 107 ? -32.737 -5.912 48.080 1.00 63.91 107 PRO A C 1
ATOM 850 O O . PRO A 1 107 ? -33.077 -6.326 49.189 1.00 63.91 107 PRO A O 1
ATOM 853 N N . SER A 1 108 ? -32.744 -4.609 47.786 1.00 66.19 108 SER A N 1
ATOM 854 C CA . SER A 1 108 ? -33.291 -3.640 48.735 1.00 66.19 108 SER A CA 1
ATOM 855 C C . SER A 1 108 ? -34.683 -4.128 49.149 1.00 66.19 108 SER A C 1
ATOM 857 O O . SER A 1 108 ? -35.461 -4.607 48.321 1.00 66.19 108 SER A O 1
ATOM 859 N N . GLN A 1 109 ? -34.981 -4.109 50.447 1.00 66.75 109 GLN A N 1
ATOM 860 C CA . GLN A 1 109 ? -36.256 -4.621 50.961 1.00 66.75 109 GLN A CA 1
ATOM 861 C C . GLN A 1 109 ? -37.451 -3.941 50.264 1.00 66.75 109 GLN A C 1
ATOM 863 O O . GLN A 1 109 ? -38.492 -4.558 50.050 1.00 66.75 109 GLN A O 1
ATOM 868 N N . GLU A 1 110 ? -37.250 -2.693 49.837 1.00 71.50 110 GLU A N 1
ATOM 869 C CA . GLU A 1 110 ? -38.158 -1.918 48.995 1.00 71.50 110 GLU A CA 1
ATOM 870 C C . GLU A 1 110 ? -38.283 -2.479 47.568 1.00 71.50 110 GLU A C 1
ATOM 872 O O . GLU A 1 110 ? -39.396 -2.607 47.074 1.00 71.50 110 GLU A O 1
ATOM 877 N N . TYR A 1 111 ? -37.192 -2.898 46.916 1.00 74.56 111 TYR A N 1
ATOM 878 C CA . TYR A 1 111 ? -37.239 -3.567 45.608 1.00 74.56 111 TYR A CA 1
ATOM 879 C C . TYR A 1 111 ? -37.941 -4.930 45.681 1.00 74.56 111 TYR A C 1
ATOM 881 O O . TYR A 1 111 ? -38.734 -5.263 44.804 1.00 74.56 111 TYR A O 1
ATOM 889 N N . GLN A 1 112 ? -37.703 -5.698 46.748 1.00 74.94 112 GLN A N 1
ATOM 890 C CA . GLN A 1 112 ? -38.415 -6.955 47.015 1.00 74.94 112 GLN A CA 1
ATOM 891 C C . GLN A 1 112 ? -39.918 -6.711 47.179 1.00 74.94 112 GLN A C 1
ATOM 893 O O . GLN A 1 112 ? -40.715 -7.337 46.484 1.00 74.94 112 GLN A O 1
ATOM 898 N N . LYS A 1 113 ? -40.304 -5.748 48.028 1.00 82.25 113 LYS A N 1
ATOM 899 C CA . LYS A 1 113 ? -41.706 -5.341 48.199 1.00 82.25 113 LYS A CA 1
ATOM 900 C C . LYS A 1 113 ? -42.335 -4.882 46.891 1.00 82.25 113 LYS A C 1
ATOM 902 O O . LYS A 1 113 ? -43.451 -5.292 46.595 1.00 82.25 113 LYS A O 1
ATOM 907 N N . LEU A 1 114 ? -41.634 -4.057 46.118 1.00 83.56 114 LEU A N 1
ATOM 908 C CA . LEU A 1 114 ? -42.141 -3.516 44.862 1.00 83.56 114 LEU A CA 1
ATOM 909 C C . LEU A 1 114 ? -42.338 -4.623 43.820 1.00 83.56 114 LEU A C 1
ATOM 911 O O . LEU A 1 114 ? -43.372 -4.673 43.163 1.00 83.56 114 LEU A O 1
ATOM 915 N N . LYS A 1 115 ? -41.393 -5.564 43.722 1.00 83.31 115 LYS A N 1
ATOM 916 C CA . LYS A 1 115 ? -41.503 -6.748 42.860 1.00 83.31 115 LYS A CA 1
ATOM 917 C C . LYS A 1 115 ? -42.687 -7.636 43.257 1.00 83.31 115 LYS A C 1
ATOM 919 O O . LYS A 1 115 ? -43.402 -8.141 42.398 1.00 83.31 115 LYS A O 1
ATOM 924 N N . GLU A 1 116 ? -42.909 -7.812 44.555 1.00 86.38 116 GLU A N 1
ATOM 925 C CA . GLU A 1 116 ? -43.998 -8.627 45.100 1.00 86.38 116 GLU A CA 1
ATOM 926 C C . GLU A 1 116 ? -45.372 -7.934 44.997 1.00 86.38 116 GLU A C 1
ATOM 928 O O . GLU A 1 116 ? -46.406 -8.596 44.893 1.00 86.38 116 GLU A O 1
ATOM 933 N N . GLN A 1 117 ? -45.401 -6.598 45.017 1.00 89.38 117 GLN A N 1
ATOM 934 C CA . GLN A 1 117 ? -46.588 -5.795 44.710 1.00 89.38 117 GLN A CA 1
ATOM 935 C C . GLN A 1 117 ? -46.944 -5.890 43.226 1.00 89.38 117 GLN A C 1
ATOM 937 O O . GLN A 1 117 ? -48.087 -6.206 42.913 1.00 89.38 117 GLN A O 1
ATOM 942 N N . LEU A 1 118 ? -45.963 -5.726 42.334 1.00 87.88 118 LEU A N 1
ATOM 943 C CA . LEU A 1 118 ? -46.164 -5.833 40.889 1.00 87.88 118 LEU A CA 1
ATOM 944 C C . LEU A 1 118 ? -46.692 -7.222 40.493 1.00 87.88 118 LEU A C 1
ATOM 946 O O . LEU A 1 118 ? -47.664 -7.325 39.757 1.00 87.88 118 LEU A O 1
ATOM 950 N N . ALA A 1 119 ? -46.112 -8.294 41.043 1.00 90.62 119 ALA A N 1
ATOM 951 C CA . ALA A 1 119 ? -46.559 -9.662 40.767 1.00 90.62 119 ALA A CA 1
ATOM 952 C C . ALA A 1 119 ? -47.982 -9.953 41.285 1.00 90.62 119 ALA A C 1
ATOM 954 O O . ALA A 1 119 ? -48.709 -10.751 40.691 1.00 90.62 119 ALA A O 1
ATOM 955 N N . ARG A 1 120 ? -48.394 -9.322 42.395 1.00 90.25 120 ARG A N 1
ATOM 956 C CA . ARG A 1 120 ? -49.775 -9.415 42.897 1.00 90.25 120 ARG A CA 1
ATOM 957 C C . ARG A 1 120 ? -50.749 -8.683 41.991 1.00 90.25 120 ARG A C 1
ATOM 959 O O . ARG A 1 120 ? -51.762 -9.264 41.625 1.00 90.25 120 ARG A O 1
ATOM 966 N N . GLU A 1 121 ? -50.422 -7.456 41.608 1.00 88.62 121 GLU A N 1
ATOM 967 C CA . GLU A 1 121 ? -51.262 -6.646 40.728 1.00 88.62 121 GLU A CA 1
ATOM 968 C C . GLU A 1 121 ? -51.388 -7.282 39.332 1.00 88.62 121 GLU A C 1
ATOM 970 O O . GLU A 1 121 ? -52.479 -7.355 38.773 1.00 88.62 121 GLU A O 1
ATOM 975 N N . GLU A 1 122 ? -50.307 -7.848 38.789 1.00 88.44 122 GLU A N 1
ATOM 976 C CA . GLU A 1 122 ? -50.332 -8.589 37.522 1.00 88.44 122 GLU A CA 1
ATOM 977 C C . GLU A 1 122 ? -51.215 -9.845 37.617 1.00 88.44 122 GLU A C 1
ATOM 979 O O . GLU A 1 122 ? -51.993 -10.143 36.712 1.00 88.44 122 GLU A O 1
ATOM 984 N N . LYS A 1 123 ? -51.169 -10.564 38.744 1.00 87.69 123 LYS A N 1
ATOM 985 C CA . LYS A 1 123 ? -52.049 -11.714 38.978 1.00 87.69 123 LYS A CA 1
ATOM 986 C C . LYS A 1 123 ? -53.514 -11.295 39.111 1.00 87.69 123 LYS A C 1
ATOM 988 O O . LYS A 1 123 ? -54.379 -11.927 38.512 1.00 87.69 123 LYS A O 1
ATOM 993 N N . GLU A 1 124 ? -53.795 -10.242 39.871 1.00 87.56 124 GLU A N 1
ATOM 994 C CA . GLU A 1 124 ? -55.152 -9.718 40.056 1.00 87.56 124 GLU A CA 1
ATOM 995 C C . GLU A 1 124 ? -55.734 -9.215 38.732 1.00 87.56 124 GLU A C 1
ATOM 997 O O . GLU A 1 124 ? -56.858 -9.562 38.376 1.00 87.56 124 GLU A O 1
ATOM 1002 N N . THR A 1 125 ? -54.956 -8.473 37.943 1.00 85.12 125 THR A N 1
ATOM 1003 C CA . THR A 1 125 ? -55.378 -8.020 36.609 1.00 85.12 125 THR A CA 1
ATOM 1004 C C . THR A 1 125 ? -55.582 -9.190 35.644 1.00 85.12 125 THR A C 1
ATOM 1006 O O . THR A 1 125 ? -56.542 -9.183 34.873 1.00 85.12 125 THR A O 1
ATOM 1009 N N . MET A 1 126 ? -54.760 -10.240 35.718 1.00 85.06 126 MET A N 1
ATOM 1010 C CA . MET A 1 126 ? -54.926 -11.462 34.924 1.00 85.06 126 MET A CA 1
ATOM 1011 C C . MET A 1 126 ? -56.169 -12.270 35.326 1.00 85.06 126 MET A C 1
ATOM 1013 O O . MET A 1 126 ? -56.888 -12.772 34.455 1.00 85.06 126 MET A O 1
ATOM 1017 N N . GLU A 1 127 ? -56.467 -12.369 36.623 1.00 84.12 127 GLU A N 1
ATOM 1018 C CA . GLU A 1 127 ? -57.681 -13.009 37.141 1.00 84.12 127 GLU A CA 1
ATOM 1019 C C . GLU A 1 127 ? -58.936 -12.217 36.759 1.00 84.12 127 GLU A C 1
ATOM 1021 O O . GLU A 1 127 ? -59.903 -12.802 36.270 1.00 84.12 127 GLU A O 1
ATOM 1026 N N . VAL A 1 128 ? -58.912 -10.888 36.885 1.00 86.44 128 VAL A N 1
ATOM 1027 C CA . VAL A 1 128 ? -60.014 -10.010 36.461 1.00 86.44 128 VAL A CA 1
ATOM 1028 C C . VAL A 1 128 ? -60.253 -10.123 34.957 1.00 86.44 128 VAL A C 1
ATOM 1030 O O . VAL A 1 128 ? -61.397 -10.295 34.531 1.00 86.44 128 VAL A O 1
ATOM 1033 N N . CYS A 1 129 ? -59.198 -10.099 34.141 1.00 82.19 129 CYS A N 1
ATOM 1034 C CA . CYS A 1 129 ? -59.308 -10.304 32.697 1.00 82.19 129 CYS A CA 1
ATOM 1035 C C . CYS A 1 129 ? -59.863 -11.694 32.353 1.00 82.19 129 CYS A C 1
ATOM 1037 O O . CYS A 1 129 ? -60.713 -11.808 31.469 1.00 82.19 129 CYS A O 1
ATOM 1039 N N . SER A 1 130 ? -59.460 -12.741 33.080 1.00 83.06 130 SER A N 1
ATOM 1040 C CA . SER A 1 130 ? -59.961 -14.109 32.883 1.00 83.06 130 SER A CA 1
ATOM 1041 C C . SER A 1 130 ? -61.436 -14.247 33.266 1.00 83.06 130 SER A C 1
ATOM 1043 O O . SER A 1 130 ? -62.226 -14.790 32.496 1.00 83.06 130 SER A O 1
ATOM 1045 N N . MET A 1 131 ? -61.842 -13.698 34.412 1.00 75.38 131 MET A N 1
ATOM 1046 C CA . MET A 1 131 ? -63.237 -13.676 34.866 1.00 75.38 131 MET A CA 1
ATOM 1047 C C . MET A 1 131 ? -64.123 -12.869 33.915 1.00 75.38 131 MET A C 1
ATOM 1049 O O . MET A 1 131 ? -65.223 -13.299 33.575 1.00 75.38 131 MET A O 1
ATOM 1053 N N . THR A 1 132 ? -63.623 -11.739 33.415 1.00 74.25 132 THR A N 1
ATOM 1054 C CA . THR A 1 132 ? -64.324 -10.925 32.415 1.00 74.25 132 THR A CA 1
ATOM 1055 C C . THR A 1 132 ? -64.455 -11.678 31.088 1.00 74.25 132 THR A C 1
ATOM 1057 O O . THR A 1 132 ? -65.533 -11.673 30.502 1.00 74.25 132 THR A O 1
ATOM 1060 N N . SER A 1 133 ? -63.421 -12.410 30.653 1.00 67.50 133 SER A N 1
ATOM 1061 C CA . SER A 1 133 ? -63.488 -13.300 29.480 1.00 67.50 133 SER A CA 1
ATOM 1062 C C . SER A 1 133 ? -64.496 -14.445 29.647 1.00 67.50 133 SER A C 1
ATOM 1064 O O . SER A 1 133 ? -65.197 -14.800 28.700 1.00 67.50 133 SER A O 1
ATOM 1066 N N . LEU A 1 134 ? -64.615 -15.025 30.846 1.00 63.03 134 LEU A N 1
ATOM 1067 C CA . LEU A 1 134 ? -65.601 -16.072 31.150 1.00 63.03 134 LEU A CA 1
ATOM 1068 C C . LEU A 1 134 ? -67.037 -15.524 31.186 1.00 63.03 134 LEU A C 1
ATOM 1070 O O . LEU A 1 134 ? -67.967 -16.194 30.737 1.00 63.03 134 LEU A O 1
ATOM 1074 N N . LEU A 1 135 ? -67.238 -14.294 31.662 1.00 59.88 135 LEU A N 1
ATOM 1075 C CA . LEU A 1 135 ? -68.539 -13.613 31.663 1.00 59.88 135 LEU A CA 1
ATOM 1076 C C . LEU A 1 135 ? -68.976 -13.172 30.256 1.00 59.88 135 LEU A C 1
ATOM 1078 O O . LEU A 1 135 ? -70.160 -13.259 29.924 1.00 59.88 135 LEU A O 1
ATOM 1082 N N . THR A 1 136 ? -68.040 -12.765 29.393 1.00 58.69 136 THR A N 1
ATOM 1083 C CA . THR A 1 136 ? -68.337 -12.431 27.990 1.00 58.69 136 THR A CA 1
ATOM 1084 C C . THR A 1 136 ? -68.555 -13.680 27.132 1.00 58.69 136 THR A C 1
ATOM 1086 O O . THR A 1 136 ? -69.463 -13.688 26.300 1.00 58.69 136 THR A O 1
ATOM 1089 N N . THR A 1 137 ? -67.828 -14.780 27.366 1.00 54.91 137 THR A N 1
ATOM 1090 C CA . THR A 1 137 ? -68.075 -16.063 26.671 1.00 54.91 137 THR A CA 1
ATOM 1091 C C . THR A 1 137 ? -69.334 -16.785 27.157 1.00 54.91 137 THR A C 1
ATOM 1093 O O . THR A 1 137 ? -70.016 -17.412 26.345 1.00 54.91 137 THR A O 1
ATOM 1096 N N . SER A 1 138 ? -69.707 -16.664 28.438 1.00 50.81 138 SER A N 1
ATOM 1097 C CA . SER A 1 138 ? -70.990 -17.182 28.947 1.00 50.81 138 SER A CA 1
ATOM 1098 C C . SER A 1 138 ? -72.189 -16.321 28.531 1.00 50.81 138 SER A C 1
ATOM 1100 O O . SER A 1 138 ? -73.229 -16.881 28.186 1.00 50.81 138 SER A O 1
ATOM 1102 N N . SER A 1 139 ? -72.040 -14.992 28.431 1.00 49.25 139 SER A N 1
ATOM 1103 C CA . SER A 1 139 ? -73.081 -14.121 27.849 1.00 49.25 139 SER A CA 1
ATOM 1104 C C . SER A 1 139 ? -73.272 -14.336 26.346 1.00 49.25 139 SER A C 1
ATOM 1106 O O . SER A 1 139 ? -74.377 -14.165 25.844 1.00 49.25 139 SER A O 1
ATOM 1108 N N . SER A 1 140 ? -72.241 -14.791 25.628 1.00 49.03 140 SER A N 1
ATOM 1109 C CA . SER A 1 140 ? -72.338 -15.080 24.187 1.00 49.03 140 SER A CA 1
ATOM 1110 C C . SER A 1 140 ? -73.036 -16.414 23.866 1.00 49.03 140 SER A C 1
ATOM 1112 O O . SER A 1 140 ? -73.246 -16.726 22.698 1.00 49.03 140 SER A O 1
ATOM 1114 N N . ARG A 1 141 ? -73.404 -17.221 24.876 1.00 46.72 141 ARG A N 1
ATOM 1115 C CA . ARG A 1 141 ? -74.134 -18.495 24.695 1.00 46.72 141 ARG A CA 1
ATOM 1116 C C . ARG A 1 141 ? -75.619 -18.431 25.070 1.00 46.72 141 ARG A C 1
ATOM 1118 O O . ARG A 1 141 ? -76.322 -19.412 24.855 1.00 46.72 141 ARG A O 1
ATOM 1125 N N . SER A 1 142 ? -76.107 -17.295 25.579 1.00 40.81 142 SER A N 1
ATOM 1126 C CA . SER A 1 142 ? -77.510 -17.101 25.993 1.00 40.81 142 SER A CA 1
ATOM 1127 C C . SER A 1 142 ? -78.352 -16.286 24.993 1.00 40.81 142 SER A C 1
ATOM 1129 O O . SER A 1 142 ? -79.334 -15.656 25.382 1.00 40.81 142 SER A O 1
ATOM 1131 N N . SER A 1 143 ? -78.005 -16.302 23.704 1.00 44.56 143 SER A N 1
ATOM 1132 C CA . SER A 1 143 ? -78.912 -15.856 22.637 1.00 44.56 143 SER A CA 1
ATOM 1133 C C . SER A 1 143 ? -78.887 -16.847 21.471 1.00 44.56 143 SER A C 1
ATOM 1135 O O . SER A 1 143 ? -78.343 -16.576 20.401 1.00 44.56 143 SER A O 1
ATOM 1137 N N . ALA A 1 144 ? -79.439 -18.035 21.709 1.00 46.66 144 ALA A N 1
ATOM 1138 C CA . ALA A 1 144 ? -79.951 -18.880 20.639 1.00 46.66 144 ALA A CA 1
ATOM 1139 C C . ALA A 1 144 ? -81.456 -18.599 20.485 1.00 46.66 144 ALA A C 1
ATOM 1141 O O . ALA A 1 144 ? -82.158 -18.500 21.489 1.00 46.66 144 ALA A O 1
ATOM 1142 N N . ASP A 1 145 ? -81.876 -18.503 19.222 1.00 36.38 145 ASP A N 1
ATOM 1143 C CA . ASP A 1 145 ? -83.232 -18.368 18.669 1.00 36.38 145 ASP A CA 1
ATOM 1144 C C . ASP A 1 145 ? -83.887 -16.971 18.678 1.00 36.38 145 ASP A C 1
ATOM 1146 O O . ASP A 1 145 ? -84.520 -16.557 19.644 1.00 36.38 145 ASP A O 1
ATOM 1150 N N . ALA A 1 146 ? -83.822 -16.250 17.546 1.00 37.12 146 ALA A N 1
ATOM 1151 C CA . ALA A 1 146 ? -84.792 -16.411 16.449 1.00 37.12 146 ALA A CA 1
ATOM 1152 C C . ALA A 1 146 ? -84.606 -15.361 15.320 1.00 37.12 146 ALA A C 1
ATOM 1154 O O . ALA A 1 146 ? -84.525 -14.163 15.573 1.00 37.12 146 ALA A O 1
ATOM 1155 N N . GLU A 1 147 ? -84.652 -15.873 14.085 1.00 34.97 147 GLU A N 1
ATOM 1156 C CA . GLU A 1 147 ? -84.908 -15.230 12.780 1.00 34.97 147 GLU A CA 1
ATOM 1157 C C . GLU A 1 147 ? -83.790 -14.559 11.948 1.00 34.97 147 GLU A C 1
ATOM 1159 O O . GLU A 1 147 ? -82.789 -14.033 12.415 1.00 34.97 147 GLU A O 1
ATOM 1164 N N . GLU A 1 148 ? -84.003 -14.709 10.639 1.00 40.28 148 GLU A N 1
ATOM 1165 C CA . GLU A 1 148 ? -83.092 -14.883 9.501 1.00 40.28 148 GLU A CA 1
ATOM 1166 C C . GLU A 1 148 ? -83.084 -13.607 8.595 1.00 40.28 148 GLU A C 1
ATOM 1168 O O . GLU A 1 148 ? -83.635 -12.578 8.975 1.00 40.28 148 GLU A O 1
ATOM 1173 N N . PRO A 1 149 ? -82.507 -13.607 7.376 1.00 60.28 149 PRO A N 1
ATOM 1174 C CA . PRO A 1 149 ? -81.147 -13.189 7.045 1.00 60.28 149 PRO A CA 1
ATOM 1175 C C . PRO A 1 149 ? -81.067 -11.878 6.229 1.00 60.28 149 PRO A C 1
ATOM 1177 O O . PRO A 1 149 ? -81.968 -11.527 5.470 1.00 60.28 149 PRO A O 1
ATOM 1180 N N . ALA A 1 150 ? -79.896 -11.234 6.216 1.00 33.53 150 ALA A N 1
ATOM 1181 C CA . ALA A 1 150 ? -79.512 -10.357 5.107 1.00 33.53 150 ALA A CA 1
ATOM 1182 C C . ALA A 1 150 ? -78.019 -10.500 4.775 1.00 33.53 150 ALA A C 1
ATOM 1184 O O . ALA A 1 150 ? -77.140 -9.990 5.464 1.00 33.53 150 ALA A O 1
ATOM 1185 N N . LYS A 1 151 ? -77.752 -11.218 3.678 1.00 48.06 151 LYS A N 1
ATOM 1186 C CA . LYS A 1 151 ? -76.492 -11.198 2.919 1.00 48.06 151 LYS A CA 1
ATOM 1187 C C . LYS A 1 151 ? -76.067 -9.758 2.615 1.00 48.06 151 LYS A C 1
ATOM 1189 O O . LYS A 1 151 ? -76.884 -9.046 2.051 1.00 48.06 151 LYS A O 1
ATOM 1194 N N . ILE A 1 152 ? -74.787 -9.430 2.821 1.00 39.12 152 ILE A N 1
ATOM 1195 C CA . ILE A 1 152 ? -73.862 -8.704 1.911 1.00 39.12 152 ILE A CA 1
ATOM 1196 C C . ILE A 1 152 ? -72.450 -8.934 2.503 1.00 39.12 152 ILE A C 1
ATOM 1198 O O . ILE A 1 152 ? -72.142 -8.434 3.574 1.00 39.12 152 ILE A O 1
ATOM 1202 N N . LYS A 1 153 ? -71.728 -9.963 2.045 1.00 40.59 153 LYS A N 1
ATOM 1203 C CA . LYS A 1 153 ? -70.644 -9.936 1.040 1.00 40.59 153 LYS A CA 1
ATOM 1204 C C . LYS A 1 153 ? -69.392 -9.161 1.478 1.00 40.59 153 LYS A C 1
ATOM 1206 O O . LYS A 1 153 ? -69.361 -7.937 1.471 1.00 40.59 153 LYS A O 1
ATOM 1211 N N . ASP A 1 154 ? -68.374 -9.957 1.786 1.00 38.62 154 ASP A N 1
ATOM 1212 C CA . ASP A 1 154 ? -66.990 -9.613 2.086 1.00 38.62 154 ASP A CA 1
ATOM 1213 C C . ASP A 1 154 ? -66.324 -8.756 1.008 1.00 38.62 154 ASP A C 1
ATOM 1215 O O . ASP A 1 154 ? -66.446 -9.053 -0.180 1.00 38.62 154 ASP A O 1
ATOM 1219 N N . THR A 1 155 ? -65.483 -7.816 1.442 1.00 36.06 155 THR A N 1
ATOM 1220 C CA . THR A 1 155 ? -64.169 -7.601 0.822 1.00 36.06 155 THR A CA 1
ATOM 1221 C C . THR A 1 155 ? -63.180 -7.155 1.891 1.00 36.06 155 THR A C 1
ATOM 1223 O O . THR A 1 155 ? -63.233 -6.027 2.378 1.00 36.06 155 THR A O 1
ATOM 1226 N N . ALA A 1 156 ? -62.286 -8.072 2.253 1.00 44.81 156 ALA A N 1
ATOM 1227 C CA . ALA A 1 156 ? -61.063 -7.793 2.981 1.00 44.81 156 ALA A CA 1
ATOM 1228 C C . ALA A 1 156 ? -60.093 -7.023 2.077 1.00 44.81 156 ALA A C 1
ATOM 1230 O O . ALA A 1 156 ? -59.836 -7.451 0.952 1.00 44.81 156 ALA A O 1
ATOM 1231 N N . THR A 1 157 ? -59.493 -5.956 2.601 1.00 41.19 157 THR A N 1
ATOM 1232 C CA . THR A 1 157 ? -58.274 -5.386 2.023 1.00 41.19 157 THR A CA 1
ATOM 1233 C C . THR A 1 157 ? -57.204 -5.380 3.101 1.00 41.19 157 THR A C 1
ATOM 1235 O O . THR A 1 157 ? -57.067 -4.444 3.883 1.00 41.19 157 THR A O 1
ATOM 1238 N N . SER A 1 158 ? -56.476 -6.493 3.148 1.00 45.28 158 SER A N 1
ATOM 1239 C CA . SER A 1 158 ? -55.087 -6.510 3.581 1.00 45.28 158 SER A CA 1
ATOM 1240 C C . SER A 1 158 ? -54.287 -5.770 2.514 1.00 45.28 158 SER A C 1
ATOM 1242 O O . SER A 1 158 ? -54.342 -6.149 1.343 1.00 45.28 158 SER A O 1
ATOM 1244 N N . THR A 1 159 ? -53.559 -4.726 2.894 1.00 44.22 159 THR A N 1
ATOM 1245 C CA . THR A 1 159 ? -52.506 -4.177 2.038 1.00 44.22 159 THR A CA 1
ATOM 1246 C C . THR A 1 159 ? -51.209 -4.209 2.810 1.00 44.22 159 THR A C 1
ATOM 1248 O O . THR A 1 159 ? -51.026 -3.512 3.808 1.00 44.22 159 THR A O 1
ATOM 1251 N N . ALA A 1 160 ? -50.366 -5.111 2.322 1.00 42.94 160 ALA A N 1
ATOM 1252 C CA . ALA A 1 160 ? -48.976 -5.279 2.646 1.00 42.94 160 ALA A CA 1
ATOM 1253 C C . ALA A 1 160 ? -48.173 -4.019 2.308 1.00 42.94 160 ALA A C 1
ATOM 1255 O O . ALA A 1 160 ? -48.479 -3.276 1.374 1.00 42.94 160 ALA A O 1
ATOM 1256 N N . VAL A 1 161 ? -47.121 -3.843 3.095 1.00 43.31 161 VAL A N 1
ATOM 1257 C CA . VAL A 1 161 ? -45.979 -2.982 2.829 1.00 43.31 161 VAL A CA 1
ATOM 1258 C C . VAL A 1 161 ? -45.105 -3.678 1.789 1.00 43.31 161 VAL A C 1
ATOM 1260 O O . VAL A 1 161 ? -44.608 -4.768 2.056 1.00 43.31 161 VAL A O 1
ATOM 1263 N N . GLU A 1 162 ? -44.896 -3.037 0.643 1.00 42.72 162 GLU A N 1
ATOM 1264 C CA . GLU A 1 162 ? -43.696 -3.231 -0.172 1.00 42.72 162 GLU A CA 1
ATOM 1265 C C . GLU A 1 162 ? -43.451 -1.966 -1.010 1.00 42.72 162 GLU A C 1
ATOM 1267 O O . GLU A 1 162 ? -44.135 -1.729 -2.007 1.00 42.72 162 GLU A O 1
ATOM 1272 N N . GLN A 1 163 ? -42.543 -1.113 -0.525 1.00 41.28 163 GLN A N 1
ATOM 1273 C CA . GLN A 1 163 ? -41.418 -0.503 -1.253 1.00 41.28 163 GLN A CA 1
ATOM 1274 C C . GLN A 1 163 ? -40.607 0.393 -0.315 1.00 41.28 163 GLN A C 1
ATOM 1276 O O . GLN A 1 163 ? -41.222 1.211 0.405 1.00 41.28 163 GLN A O 1
#

pLDDT: mean 79.1, std 19.69, range [33.53, 98.38]

Sequence (163 aa):
MSGESGYFFTNLSCALQFVQDMNYASLKMERSEFEAYTSGDLVPPLNMMNCGCNQALGSMEESLAKLRELIERQHTLSSRIDEFVRRVSVEEAEFTEEFNKMLGMYPSQEYQKLKEQLAREEKETMEVCSMTSLLTTSSSRSSADAEEPAKIKDTATSTAVEQ